Protein AF-A3IMY7-F1 (afdb_monomer_lite)

Structure (mmCIF, N/CA/C/O backbone):
data_AF-A3IMY7-F1
#
_entry.id   AF-A3IMY7-F1
#
loop_
_atom_site.group_PDB
_atom_site.id
_atom_site.type_symbol
_atom_site.label_atom_id
_atom_site.label_alt_id
_atom_site.label_comp_id
_atom_site.label_asym_id
_atom_site.label_entity_id
_atom_site.label_seq_id
_atom_site.pdbx_PDB_ins_code
_atom_site.Cartn_x
_atom_site.Cartn_y
_atom_site.Cartn_z
_atom_site.occupancy
_atom_site.B_iso_or_equiv
_atom_site.auth_seq_id
_atom_site.auth_comp_id
_atom_site.auth_asym_id
_atom_site.auth_atom_id
_atom_site.pdbx_PDB_model_num
ATOM 1 N N . MET A 1 1 ? 5.466 17.682 -6.850 1.00 32.69 1 MET A N 1
ATOM 2 C CA . MET A 1 1 ? 6.656 17.154 -6.146 1.00 32.69 1 MET A CA 1
ATOM 3 C C . MET A 1 1 ? 6.516 15.642 -6.040 1.00 32.69 1 MET A C 1
ATOM 5 O O . MET A 1 1 ? 5.618 15.168 -5.355 1.00 32.69 1 MET A O 1
ATOM 9 N N . ASN A 1 2 ? 7.344 14.900 -6.781 1.00 30.91 2 ASN A N 1
ATOM 10 C CA . ASN A 1 2 ? 7.359 13.434 -6.814 1.00 30.91 2 ASN A CA 1
ATOM 11 C C . ASN A 1 2 ? 8.132 12.913 -5.600 1.00 30.91 2 ASN A C 1
ATOM 13 O O . ASN A 1 2 ? 9.327 12.658 -5.687 1.00 30.91 2 ASN A O 1
ATOM 17 N N . ALA A 1 3 ? 7.478 12.816 -4.445 1.00 38.56 3 ALA A N 1
ATOM 18 C CA . ALA A 1 3 ? 8.106 12.202 -3.281 1.00 38.56 3 ALA A CA 1
ATOM 19 C C . ALA A 1 3 ? 8.061 10.678 -3.446 1.00 38.56 3 ALA A C 1
ATOM 21 O O . ALA A 1 3 ? 7.087 10.050 -3.032 1.00 38.56 3 ALA A O 1
ATOM 22 N N . VAL A 1 4 ? 9.088 10.119 -4.088 1.00 49.44 4 VAL A N 1
ATOM 23 C CA . VAL A 1 4 ? 9.443 8.689 -4.044 1.00 49.44 4 VAL A CA 1
ATOM 24 C C . VAL A 1 4 ? 9.401 8.229 -2.574 1.00 49.44 4 VAL A C 1
ATOM 26 O O . VAL A 1 4 ? 9.760 9.025 -1.700 1.00 49.44 4 VAL A O 1
ATOM 29 N N . PRO A 1 5 ? 8.894 7.028 -2.238 1.00 56.38 5 PRO A N 1
ATOM 30 C CA . PRO A 1 5 ? 8.956 6.545 -0.866 1.00 56.38 5 PRO A CA 1
ATOM 31 C C . PRO A 1 5 ? 10.432 6.426 -0.479 1.00 56.38 5 PRO A C 1
ATOM 33 O O . PRO A 1 5 ? 11.245 5.926 -1.250 1.00 56.38 5 PRO A O 1
ATOM 36 N N . GLU A 1 6 ? 10.798 6.904 0.705 1.00 63.56 6 GLU A N 1
ATOM 37 C CA . GLU A 1 6 ? 12.175 6.775 1.175 1.00 63.56 6 GLU A CA 1
ATOM 38 C C . GLU A 1 6 ? 12.531 5.282 1.291 1.00 63.56 6 GLU A C 1
ATOM 40 O O . GLU A 1 6 ? 11.862 4.527 2.012 1.00 63.56 6 GLU A O 1
ATOM 45 N N . ARG A 1 7 ? 13.549 4.842 0.535 1.00 69.06 7 ARG A N 1
ATOM 46 C CA . ARG A 1 7 ? 14.117 3.498 0.678 1.00 69.06 7 ARG A CA 1
ATOM 47 C C . ARG A 1 7 ? 14.844 3.420 2.013 1.00 69.06 7 ARG A C 1
ATOM 49 O O . ARG A 1 7 ? 15.649 4.289 2.334 1.00 69.06 7 ARG A O 1
ATOM 56 N N . PHE A 1 8 ? 14.627 2.332 2.740 1.00 67.81 8 PHE A N 1
ATOM 57 C CA . PHE A 1 8 ? 15.394 2.009 3.935 1.00 67.81 8 PHE A CA 1
ATOM 58 C C . PHE A 1 8 ? 16.538 1.078 3.538 1.00 67.81 8 PHE A C 1
ATOM 60 O O . PHE A 1 8 ? 16.298 -0.103 3.256 1.00 67.81 8 PHE A O 1
ATOM 67 N N . PRO A 1 9 ? 17.797 1.553 3.498 1.00 65.25 9 PRO A N 1
ATOM 68 C CA . PRO A 1 9 ? 18.909 0.630 3.391 1.00 65.25 9 PRO A CA 1
ATOM 69 C C . PRO A 1 9 ? 18.884 -0.296 4.619 1.00 65.25 9 PRO A C 1
ATOM 71 O O . PRO A 1 9 ? 18.578 0.170 5.720 1.00 65.25 9 PRO A O 1
ATOM 74 N N . PRO A 1 10 ? 19.225 -1.588 4.477 1.00 64.94 10 PRO A N 1
ATOM 75 C CA . PRO A 1 10 ? 19.232 -2.548 5.585 1.00 64.94 10 PRO A CA 1
ATOM 76 C C . PRO A 1 10 ? 19.900 -2.048 6.876 1.00 64.94 10 PRO A C 1
ATOM 78 O O . PRO A 1 10 ? 19.463 -2.381 7.973 1.00 64.94 10 PRO A O 1
ATOM 81 N N . SER A 1 11 ? 20.926 -1.200 6.750 1.00 63.28 11 SER A N 1
ATOM 82 C CA . SER A 1 11 ? 21.652 -0.564 7.857 1.00 63.28 11 SER A CA 1
ATOM 83 C C . SER A 1 11 ? 20.806 0.364 8.737 1.00 63.28 11 SER A C 1
ATOM 85 O O . SER A 1 11 ? 21.178 0.614 9.880 1.00 63.28 11 SER A O 1
ATOM 87 N N . THR A 1 12 ? 19.680 0.871 8.234 1.00 72.31 12 THR A N 1
ATOM 88 C CA . THR A 1 12 ? 18.776 1.784 8.960 1.00 72.31 12 THR A CA 1
ATOM 89 C C . THR A 1 12 ? 17.685 1.053 9.740 1.00 72.31 12 THR A C 1
ATOM 91 O O . THR A 1 12 ? 17.016 1.650 10.581 1.00 72.31 12 THR A O 1
ATOM 94 N N . ILE A 1 13 ? 17.522 -0.254 9.517 1.00 72.94 13 ILE A N 1
ATOM 95 C CA . ILE A 1 13 ? 16.514 -1.075 10.185 1.00 72.94 13 ILE A CA 1
ATOM 96 C C . ILE A 1 13 ? 17.146 -1.736 11.412 1.00 72.94 13 ILE A C 1
ATOM 98 O O . ILE A 1 13 ? 18.039 -2.583 11.312 1.00 72.94 13 ILE A O 1
ATOM 102 N N . LYS A 1 14 ? 16.664 -1.370 12.604 1.00 73.44 14 LYS A N 1
ATOM 103 C CA . LYS A 1 14 ? 17.141 -1.947 13.867 1.00 73.44 14 LYS A CA 1
ATOM 104 C C . LYS A 1 14 ? 16.943 -3.467 13.865 1.00 73.44 14 LYS A C 1
ATOM 106 O O . LYS A 1 14 ? 15.846 -3.951 13.605 1.00 73.44 14 LYS A O 1
ATOM 111 N N . ASN A 1 15 ? 17.998 -4.212 14.201 1.00 75.81 15 ASN A N 1
ATOM 112 C CA . ASN A 1 15 ? 18.012 -5.680 14.193 1.00 75.81 15 ASN A CA 1
ATOM 113 C C . ASN A 1 15 ? 17.621 -6.299 12.839 1.00 75.81 15 ASN A C 1
ATOM 115 O O . ASN A 1 15 ? 16.961 -7.335 12.823 1.00 75.81 15 ASN A O 1
ATOM 119 N N . PHE A 1 16 ? 18.048 -5.708 11.714 1.00 74.62 16 PHE A N 1
ATOM 120 C CA . PHE A 1 16 ? 17.714 -6.167 10.358 1.00 74.62 16 PHE A CA 1
ATOM 121 C C . PHE A 1 16 ? 17.782 -7.691 10.159 1.00 74.62 16 PHE A C 1
ATOM 123 O O . PHE A 1 16 ? 16.856 -8.275 9.617 1.00 74.62 16 PHE A O 1
ATOM 130 N N . GLN A 1 17 ? 18.814 -8.373 10.672 1.00 72.25 17 GLN A N 1
ATOM 131 C CA . GLN A 1 17 ? 18.956 -9.839 10.557 1.00 72.25 17 GLN A CA 1
ATOM 132 C C . GLN A 1 17 ? 17.778 -10.643 11.141 1.00 72.25 17 GLN A C 1
ATOM 134 O O . GLN A 1 17 ? 17.551 -11.785 10.746 1.00 72.25 17 GLN A O 1
ATOM 139 N N . ASN A 1 18 ? 17.030 -10.051 12.070 1.00 75.50 18 ASN A N 1
ATOM 140 C CA . ASN A 1 18 ? 15.843 -10.622 12.697 1.00 75.50 18 ASN A CA 1
ATOM 141 C C . ASN A 1 18 ? 14.570 -9.832 12.361 1.00 75.50 18 ASN A C 1
ATOM 143 O O . ASN A 1 18 ? 13.517 -10.122 12.927 1.00 75.50 18 ASN A O 1
ATOM 147 N N . TYR A 1 19 ? 14.654 -8.835 11.476 1.00 78.75 19 TYR A N 1
ATOM 148 C CA . TYR A 1 19 ? 13.507 -8.025 11.100 1.00 78.75 19 TYR A CA 1
ATOM 149 C C . TYR A 1 19 ? 12.514 -8.863 10.298 1.00 78.75 19 TYR A C 1
ATOM 151 O O . TYR A 1 19 ? 12.893 -9.623 9.403 1.00 78.75 19 TYR A O 1
ATOM 159 N N . ILE A 1 20 ? 11.240 -8.723 10.645 1.00 77.25 2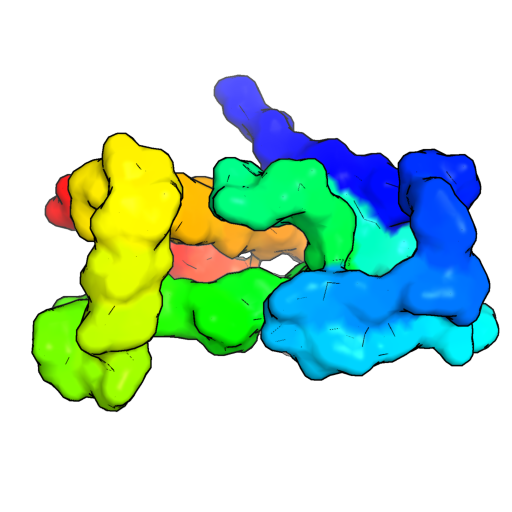0 ILE A N 1
ATOM 160 C CA . ILE A 1 20 ? 10.123 -9.399 9.999 1.00 77.25 20 ILE A CA 1
ATOM 161 C C . ILE A 1 20 ? 9.261 -8.311 9.384 1.00 77.25 20 ILE A C 1
ATOM 163 O O . ILE A 1 20 ? 8.839 -7.395 10.088 1.00 77.25 20 ILE A O 1
ATOM 167 N N . CYS A 1 21 ? 8.999 -8.417 8.082 1.00 76.12 21 CYS A N 1
ATOM 168 C CA . CYS A 1 21 ? 8.065 -7.521 7.420 1.00 76.12 21 CYS A CA 1
ATOM 169 C C . CYS A 1 21 ? 6.701 -7.603 8.119 1.00 76.12 21 CYS A C 1
ATOM 171 O O . CYS A 1 21 ? 6.126 -8.695 8.176 1.00 76.12 21 CYS A O 1
ATOM 173 N N . PRO A 1 22 ? 6.149 -6.484 8.613 1.00 72.06 22 PRO A N 1
ATOM 174 C CA . PRO A 1 22 ? 4.908 -6.507 9.381 1.00 72.06 22 PRO A CA 1
ATOM 175 C C . PRO A 1 22 ? 3.683 -6.872 8.532 1.00 72.06 22 PRO A C 1
ATOM 177 O O . PRO A 1 22 ? 2.638 -7.176 9.095 1.00 72.06 22 PRO A O 1
ATOM 180 N N . ILE A 1 23 ? 3.802 -6.845 7.197 1.00 70.12 23 ILE A N 1
ATOM 181 C CA . ILE A 1 23 ? 2.696 -7.160 6.285 1.00 70.12 23 ILE A CA 1
ATOM 182 C C . ILE A 1 23 ? 2.777 -8.604 5.759 1.00 70.12 23 ILE A C 1
ATOM 184 O O . ILE A 1 23 ? 1.762 -9.287 5.736 1.00 70.12 23 ILE A O 1
ATOM 188 N N . SER A 1 24 ? 3.957 -9.109 5.376 1.00 69.81 24 SER A N 1
ATOM 189 C CA . SER A 1 24 ? 4.086 -10.476 4.829 1.00 69.81 24 SER A CA 1
ATOM 190 C C . SER A 1 24 ? 4.596 -11.528 5.806 1.00 69.81 24 SER A C 1
ATOM 192 O O . SER A 1 24 ? 4.571 -12.713 5.485 1.00 69.81 24 SER A O 1
ATOM 194 N N . GLY A 1 25 ? 5.137 -11.134 6.961 1.00 71.25 25 GLY A N 1
ATOM 195 C CA . GLY A 1 25 ? 5.795 -12.069 7.878 1.00 71.25 25 GLY A CA 1
ATOM 196 C C . GLY A 1 25 ? 7.139 -12.614 7.369 1.00 71.25 25 GLY A C 1
ATOM 197 O O . GLY A 1 25 ? 7.751 -13.457 8.028 1.00 71.25 25 GLY A O 1
ATOM 198 N N . ILE A 1 26 ? 7.634 -12.135 6.222 1.00 71.31 26 ILE A N 1
ATOM 199 C CA . ILE A 1 26 ? 8.912 -12.567 5.645 1.00 71.31 26 ILE A CA 1
ATOM 200 C C . ILE A 1 26 ? 10.074 -11.964 6.447 1.00 71.31 26 ILE A C 1
ATOM 202 O O . ILE A 1 26 ? 10.108 -10.759 6.714 1.00 71.31 26 ILE A O 1
ATOM 206 N N . LYS A 1 27 ? 11.046 -12.807 6.820 1.00 70.19 27 LYS A N 1
ATOM 207 C CA . LYS A 1 27 ? 12.296 -12.377 7.463 1.00 70.19 27 LYS A CA 1
ATOM 208 C C . LYS A 1 27 ? 13.214 -11.697 6.455 1.00 70.19 27 LYS A C 1
ATOM 210 O O . LYS A 1 27 ? 13.420 -12.201 5.357 1.00 70.19 27 LYS A O 1
ATOM 215 N N . ALA A 1 28 ? 13.860 -10.620 6.882 1.00 65.25 28 ALA A N 1
ATOM 216 C CA . ALA A 1 28 ? 14.792 -9.861 6.056 1.00 65.25 28 ALA A CA 1
ATOM 217 C C . ALA A 1 28 ? 16.110 -10.593 5.735 1.00 65.25 28 ALA A C 1
ATOM 219 O O . ALA A 1 28 ? 16.888 -10.145 4.894 1.00 65.25 28 ALA A O 1
ATOM 220 N N . ASN A 1 29 ? 16.370 -11.727 6.389 1.00 56.47 29 ASN A N 1
ATOM 221 C CA . ASN A 1 29 ? 17.625 -12.462 6.289 1.00 56.47 29 ASN A CA 1
ATOM 222 C C . ASN A 1 29 ? 17.633 -13.416 5.079 1.00 56.47 29 ASN A C 1
ATOM 224 O O . ASN A 1 29 ? 17.525 -14.633 5.211 1.00 56.47 29 ASN A O 1
ATOM 228 N N . GLY A 1 30 ? 17.759 -12.845 3.885 1.00 50.69 30 GLY A N 1
ATOM 229 C CA . GLY A 1 30 ? 18.108 -13.558 2.661 1.00 50.69 30 GLY A CA 1
ATOM 230 C C . GLY A 1 30 ? 19.246 -12.813 1.978 1.00 50.69 30 GLY A C 1
ATOM 231 O O . GLY A 1 30 ? 19.163 -11.601 1.811 1.00 50.69 30 GLY A O 1
ATOM 232 N N . LYS A 1 31 ? 20.309 -13.520 1.580 1.00 45.41 31 LYS A N 1
ATOM 233 C CA . LYS A 1 31 ? 21.538 -13.001 0.935 1.00 45.41 31 LYS A CA 1
ATOM 234 C C . LYS A 1 31 ? 21.334 -12.144 -0.334 1.00 45.41 31 LYS A C 1
ATOM 236 O O . LYS A 1 31 ? 22.319 -11.774 -0.957 1.00 45.41 31 LYS A O 1
ATOM 241 N N . ASN A 1 32 ? 20.105 -11.810 -0.714 1.00 45.50 32 ASN A N 1
ATOM 242 C CA . ASN A 1 32 ? 19.767 -11.325 -2.042 1.00 45.50 32 ASN A CA 1
ATOM 243 C C . ASN A 1 32 ? 19.049 -9.983 -2.097 1.00 45.50 32 ASN A C 1
ATOM 245 O O . ASN A 1 32 ? 18.539 -9.689 -3.169 1.00 45.50 32 ASN A O 1
ATOM 249 N N . VAL A 1 33 ? 18.990 -9.157 -1.041 1.00 50.53 33 VAL A N 1
ATOM 250 C CA . VAL A 1 33 ? 18.330 -7.855 -1.233 1.00 50.53 33 VAL A CA 1
ATOM 251 C C . VAL A 1 33 ? 18.824 -6.659 -0.425 1.00 50.53 33 VAL A C 1
ATOM 253 O O . VAL A 1 33 ? 18.178 -6.201 0.521 1.00 50.53 33 VAL A O 1
ATOM 256 N N . PRO A 1 34 ? 19.953 -6.061 -0.846 1.00 46.69 34 PRO A N 1
ATOM 257 C CA . PRO A 1 34 ? 20.140 -4.632 -0.638 1.00 46.69 34 PRO A CA 1
ATOM 258 C C . PRO A 1 34 ? 18.984 -3.869 -1.320 1.00 46.69 34 PRO A C 1
ATOM 260 O O . PRO A 1 34 ? 18.688 -4.106 -2.485 1.00 46.69 34 PRO A O 1
ATOM 263 N N . ASN A 1 35 ? 18.345 -2.940 -0.600 1.00 53.81 35 ASN A N 1
ATOM 264 C CA . ASN A 1 35 ? 17.404 -1.929 -1.127 1.00 53.81 35 ASN A CA 1
ATOM 265 C C . ASN A 1 35 ? 15.938 -2.336 -1.391 1.00 53.81 35 ASN A C 1
ATOM 267 O O . ASN A 1 35 ? 15.240 -1.625 -2.104 1.00 53.81 35 ASN A O 1
ATOM 271 N N . GLN A 1 36 ? 15.433 -3.405 -0.771 1.00 68.62 36 GLN A N 1
ATOM 272 C CA . GLN A 1 36 ? 14.029 -3.839 -0.903 1.00 68.62 36 GLN A CA 1
ATOM 273 C C . GLN A 1 36 ? 13.107 -3.413 0.247 1.00 68.62 36 GLN A C 1
ATOM 275 O O . GLN A 1 36 ? 12.119 -4.087 0.515 1.00 68.62 36 GLN A O 1
ATOM 280 N N . TRP A 1 37 ? 13.397 -2.318 0.946 1.00 76.81 37 TRP A N 1
ATOM 281 C CA . TRP A 1 37 ? 12.552 -1.863 2.052 1.00 76.81 37 TRP A CA 1
ATOM 282 C C . TRP A 1 37 ? 12.102 -0.430 1.834 1.00 76.81 37 TRP A C 1
ATOM 284 O O . TRP A 1 37 ? 12.913 0.430 1.496 1.00 76.81 37 TRP A O 1
ATOM 294 N N . VAL A 1 38 ? 10.815 -0.175 2.041 1.00 78.00 38 VAL A N 1
ATOM 295 C CA . VAL A 1 38 ? 10.204 1.152 1.891 1.00 78.00 38 VAL A CA 1
ATOM 296 C C . VAL A 1 38 ? 9.354 1.487 3.097 1.00 78.00 38 VAL A C 1
ATOM 298 O O . VAL A 1 38 ? 8.781 0.595 3.725 1.00 78.00 38 VAL A O 1
ATOM 301 N N . ASN A 1 39 ? 9.254 2.777 3.420 1.00 79.38 39 ASN A N 1
ATOM 302 C CA . ASN A 1 39 ? 8.359 3.206 4.486 1.00 79.38 39 ASN A CA 1
ATOM 303 C C . ASN A 1 39 ? 6.904 3.024 4.068 1.00 79.38 39 ASN A C 1
ATOM 305 O O . ASN A 1 39 ? 6.452 3.661 3.112 1.00 79.38 39 ASN A O 1
ATOM 309 N N . CYS A 1 40 ? 6.154 2.224 4.817 1.00 79.00 40 CYS A N 1
ATOM 310 C CA . CYS A 1 40 ? 4.712 2.210 4.669 1.00 79.00 40 CYS A CA 1
ATOM 311 C C . CYS A 1 40 ? 4.111 3.368 5.483 1.00 79.00 40 CYS A C 1
ATOM 313 O O . CYS A 1 40 ? 4.278 3.390 6.705 1.00 79.00 40 CYS A O 1
ATOM 315 N N . PRO A 1 41 ? 3.341 4.283 4.867 1.00 76.00 41 PRO A N 1
ATOM 316 C CA . PRO A 1 41 ? 2.737 5.410 5.581 1.00 76.00 41 PRO A CA 1
ATOM 317 C C . PRO A 1 41 ? 1.672 4.996 6.611 1.00 76.00 41 PRO A C 1
ATOM 319 O O . PRO A 1 41 ? 1.184 5.849 7.340 1.00 76.00 41 PRO A O 1
ATOM 322 N N . LEU A 1 42 ? 1.280 3.716 6.656 1.00 76.44 42 LEU A N 1
ATOM 323 C CA . LEU A 1 42 ? 0.239 3.213 7.559 1.00 76.44 42 LEU A CA 1
ATOM 324 C C . LEU A 1 42 ? 0.774 2.542 8.819 1.00 76.44 42 LEU A C 1
ATOM 326 O O . LEU A 1 42 ? 0.118 2.582 9.854 1.00 76.44 42 LEU A O 1
ATOM 330 N N . VAL A 1 43 ? 1.919 1.867 8.720 1.00 71.75 43 VAL A N 1
ATOM 331 C CA . VAL A 1 43 ? 2.518 1.150 9.856 1.00 71.75 43 VAL A CA 1
ATOM 332 C C . VAL A 1 43 ? 3.764 1.846 10.391 1.00 71.75 43 VAL A C 1
ATOM 334 O O . VAL A 1 43 ? 4.320 1.369 11.375 1.00 71.75 43 VAL A O 1
ATOM 337 N N . GLU A 1 44 ? 4.193 2.944 9.748 1.00 72.81 44 GLU A N 1
ATOM 338 C CA . GLU A 1 44 ? 5.389 3.735 10.090 1.00 72.81 44 GLU A CA 1
ATOM 339 C C . GLU A 1 44 ? 6.632 2.858 10.307 1.00 72.81 44 GLU A C 1
ATOM 341 O O . GLU A 1 44 ? 7.510 3.128 11.126 1.00 72.81 44 GLU A O 1
ATOM 346 N N . GLN A 1 45 ? 6.666 1.747 9.576 1.00 72.81 45 GLN A N 1
ATOM 347 C CA . GLN A 1 45 ? 7.676 0.713 9.655 1.00 72.81 45 GLN A CA 1
ATOM 348 C C . GLN A 1 45 ? 8.078 0.300 8.236 1.00 72.81 45 GLN A C 1
ATOM 350 O O . GLN A 1 45 ? 7.238 0.322 7.326 1.00 72.81 45 GLN A O 1
ATOM 355 N N . PRO A 1 46 ? 9.344 -0.102 8.037 1.00 77.38 46 PRO A N 1
ATOM 356 C CA . PRO A 1 46 ? 9.805 -0.619 6.757 1.00 77.38 46 PRO A CA 1
ATOM 357 C C . PRO A 1 46 ? 9.041 -1.884 6.338 1.00 77.38 46 PRO A C 1
ATOM 359 O O . PRO A 1 46 ? 8.951 -2.854 7.081 1.00 77.38 46 PRO A O 1
ATOM 362 N N . ILE A 1 47 ? 8.528 -1.918 5.116 1.00 78.00 47 ILE A N 1
ATOM 363 C CA . ILE A 1 47 ? 7.900 -3.111 4.525 1.00 78.00 47 ILE A CA 1
ATOM 364 C C . ILE A 1 47 ? 8.712 -3.576 3.325 1.00 78.00 47 ILE A C 1
ATOM 366 O O . ILE A 1 47 ? 9.462 -2.773 2.764 1.00 78.00 47 ILE A O 1
ATOM 370 N N . CYS A 1 48 ? 8.575 -4.841 2.907 1.00 77.50 48 CYS A N 1
ATOM 371 C CA . CYS A 1 48 ? 9.251 -5.249 1.677 1.00 77.50 48 CYS A CA 1
ATOM 372 C C . CYS A 1 48 ? 8.662 -4.488 0.483 1.00 77.50 48 CYS A C 1
ATOM 374 O O . CYS A 1 48 ? 7.449 -4.301 0.365 1.00 77.50 48 CYS A O 1
ATOM 376 N N . TYR A 1 49 ? 9.549 -4.058 -0.397 1.00 77.94 49 TYR A N 1
ATOM 377 C CA . TYR A 1 49 ? 9.246 -3.332 -1.613 1.00 77.94 49 TYR A CA 1
ATOM 378 C C . TYR A 1 49 ? 8.309 -4.138 -2.512 1.00 77.94 49 TYR A C 1
ATOM 380 O O . TYR A 1 49 ? 8.444 -5.355 -2.619 1.00 77.94 49 TYR A O 1
ATOM 388 N N . GLY A 1 50 ? 7.338 -3.465 -3.128 1.00 73.00 50 GLY A N 1
ATOM 389 C CA . GLY A 1 50 ? 6.346 -4.094 -4.004 1.00 73.00 50 GLY A CA 1
ATOM 390 C C . GLY A 1 50 ? 5.217 -4.840 -3.283 1.00 73.00 50 GLY A C 1
ATOM 391 O O . GLY A 1 50 ? 4.110 -4.857 -3.798 1.00 73.00 50 GLY A O 1
ATOM 392 N N . LEU A 1 51 ? 5.406 -5.349 -2.059 1.00 76.94 51 LEU A N 1
ATOM 393 C CA . LEU A 1 51 ? 4.367 -6.141 -1.372 1.00 76.94 51 LEU A CA 1
ATOM 394 C C . LEU A 1 51 ? 3.066 -5.386 -1.092 1.00 76.94 51 LEU A C 1
ATOM 396 O O . LEU A 1 51 ? 2.008 -5.998 -0.980 1.00 76.94 51 LEU A O 1
ATOM 400 N N . CYS A 1 52 ? 3.118 -4.062 -0.941 1.00 77.12 52 CYS A N 1
ATOM 401 C CA . CYS A 1 52 ? 1.897 -3.275 -0.795 1.00 77.12 52 CYS A CA 1
ATOM 402 C C . CYS A 1 52 ? 1.057 -3.254 -2.081 1.00 77.12 52 CYS A C 1
ATOM 404 O O . CYS A 1 52 ? -0.126 -2.944 -2.010 1.00 77.12 52 CYS A O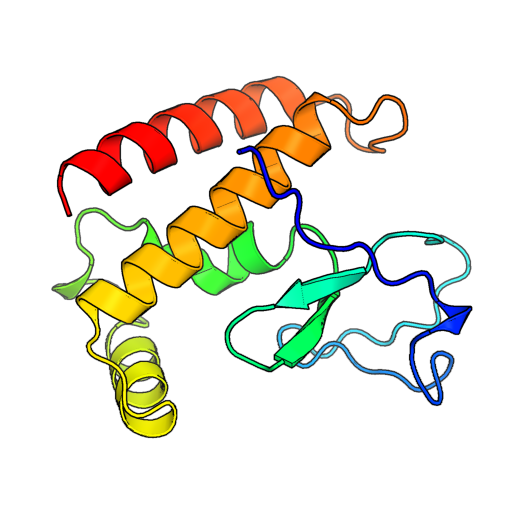 1
ATOM 406 N N . LEU A 1 53 ? 1.643 -3.554 -3.246 1.00 79.38 53 LEU A N 1
ATOM 407 C CA . LEU A 1 53 ? 0.887 -3.726 -4.480 1.00 79.38 53 LEU A CA 1
ATOM 408 C C . LEU A 1 53 ? -0.003 -4.959 -4.335 1.00 79.38 53 LEU A C 1
ATOM 410 O O . LEU A 1 53 ? -1.204 -4.845 -4.530 1.00 79.38 53 LEU A O 1
ATOM 414 N N . ASP A 1 54 ? 0.510 -6.091 -3.870 1.00 74.88 54 ASP A N 1
ATOM 415 C CA . ASP A 1 54 ? -0.310 -7.301 -3.729 1.00 74.88 54 ASP A CA 1
ATOM 416 C C . ASP A 1 54 ? -1.266 -7.218 -2.534 1.00 74.88 54 ASP A C 1
ATOM 418 O O . ASP A 1 54 ? -2.472 -7.402 -2.664 1.00 74.88 54 ASP A O 1
ATOM 422 N N . LEU A 1 55 ? -0.739 -6.875 -1.358 1.00 72.81 55 LEU A N 1
ATOM 423 C CA . LEU A 1 55 ? -1.456 -7.009 -0.086 1.00 72.81 55 LEU A CA 1
ATOM 424 C C . LEU A 1 55 ? -2.432 -5.861 0.198 1.00 72.81 55 LEU A C 1
ATOM 426 O O . LEU A 1 55 ? -3.242 -5.953 1.115 1.00 72.81 55 LEU A O 1
ATOM 430 N N . GLN A 1 56 ? -2.365 -4.773 -0.571 1.00 77.81 56 GLN A N 1
ATOM 431 C CA . GLN A 1 56 ? -3.324 -3.666 -0.498 1.00 77.81 56 GLN A CA 1
ATOM 432 C C . GLN A 1 56 ? -4.099 -3.518 -1.815 1.00 77.81 56 GLN A C 1
ATOM 434 O O . GLN A 1 56 ? -4.498 -2.405 -2.170 1.00 77.81 56 GLN A O 1
ATOM 439 N N . SER A 1 57 ? -4.318 -4.626 -2.536 1.00 83.69 57 SER A N 1
ATOM 440 C CA . SER A 1 57 ? -5.131 -4.660 -3.759 1.00 83.69 57 SER A CA 1
ATOM 441 C C . SER A 1 57 ? -6.537 -4.116 -3.555 1.00 83.69 57 SER A C 1
ATOM 443 O O . SER A 1 57 ? -7.019 -3.368 -4.394 1.00 83.69 57 SER A O 1
ATOM 445 N N . ILE A 1 58 ? -7.131 -4.364 -2.389 1.00 89.19 58 ILE A N 1
ATOM 446 C CA . ILE A 1 58 ? -8.449 -3.831 -2.044 1.00 89.19 58 ILE A CA 1
ATOM 447 C C . ILE A 1 58 ? -8.535 -2.304 -2.173 1.00 89.19 58 ILE A C 1
ATOM 449 O O . ILE A 1 58 ? -9.564 -1.769 -2.565 1.00 89.19 58 ILE A O 1
ATOM 453 N N . ALA A 1 59 ? -7.453 -1.566 -1.897 1.00 87.88 59 ALA A N 1
ATOM 454 C CA . ALA A 1 59 ? -7.489 -0.108 -1.993 1.00 87.88 59 ALA A CA 1
ATOM 455 C C . ALA A 1 59 ? -7.766 0.387 -3.424 1.00 87.88 59 ALA A C 1
ATOM 457 O O . ALA A 1 59 ? -8.279 1.500 -3.578 1.00 87.88 59 ALA A O 1
ATOM 458 N N . ARG A 1 60 ? -7.439 -0.437 -4.431 1.00 89.38 60 ARG A N 1
ATOM 459 C CA . ARG A 1 60 ? -7.653 -0.177 -5.857 1.00 89.38 60 ARG A CA 1
ATOM 460 C C . ARG A 1 60 ? -8.788 -0.994 -6.478 1.00 89.38 60 ARG A C 1
ATOM 462 O O . ARG A 1 60 ? -8.881 -1.023 -7.695 1.00 89.38 60 ARG A O 1
ATOM 469 N N . ASP A 1 61 ? -9.592 -1.675 -5.668 1.00 89.56 61 ASP A N 1
ATOM 470 C CA . ASP A 1 61 ? -10.730 -2.426 -6.185 1.00 89.56 61 ASP A CA 1
ATOM 471 C C . ASP A 1 61 ? -11.885 -1.473 -6.527 1.00 89.56 61 ASP A C 1
ATOM 473 O O . ASP A 1 61 ? -12.223 -0.585 -5.729 1.00 89.56 61 ASP A O 1
ATOM 477 N N . ASP A 1 62 ? -12.445 -1.640 -7.724 1.00 86.06 62 ASP A N 1
ATOM 478 C CA . ASP A 1 62 ? -13.584 -0.860 -8.208 1.00 86.06 62 ASP A CA 1
ATOM 479 C C . ASP A 1 62 ? -14.865 -1.271 -7.454 1.00 86.06 62 ASP A C 1
ATOM 481 O O . ASP A 1 62 ? -15.695 -0.420 -7.132 1.00 86.06 62 ASP A O 1
ATOM 485 N N . GLU A 1 63 ? -14.970 -2.544 -7.056 1.00 90.44 63 GLU A N 1
ATOM 486 C CA . GLU A 1 63 ? -16.043 -3.116 -6.233 1.00 90.44 63 GLU A CA 1
ATOM 487 C C . GLU A 1 63 ? -15.614 -3.180 -4.755 1.00 90.44 63 GLU A C 1
ATOM 489 O O . GLU A 1 63 ? -15.740 -4.196 -4.072 1.00 90.44 63 GLU A O 1
ATOM 494 N N . PHE A 1 64 ? -15.069 -2.070 -4.240 1.00 89.81 64 PHE A N 1
ATOM 495 C CA . PHE A 1 64 ? -14.485 -2.001 -2.892 1.00 89.81 64 PHE A CA 1
ATOM 496 C C . PHE A 1 64 ? -15.398 -2.559 -1.791 1.00 89.81 64 PHE A C 1
ATOM 498 O O . PHE A 1 64 ? -14.915 -3.290 -0.925 1.00 89.81 64 PHE A O 1
ATOM 505 N N . ASP A 1 65 ? -16.688 -2.217 -1.824 1.00 90.88 65 ASP A N 1
ATOM 506 C CA . ASP A 1 65 ? -17.657 -2.614 -0.796 1.00 90.88 65 ASP A CA 1
ATOM 507 C C . ASP A 1 65 ? -17.996 -4.117 -0.840 1.00 90.88 65 ASP A C 1
ATOM 509 O O . ASP A 1 65 ? -18.383 -4.681 0.183 1.00 90.88 65 ASP A O 1
ATOM 513 N N . ASP A 1 66 ? -17.780 -4.781 -1.981 1.00 92.12 66 ASP A N 1
ATOM 514 C CA . ASP A 1 66 ? -18.029 -6.216 -2.177 1.00 92.12 66 ASP A CA 1
ATOM 515 C C . ASP A 1 66 ? -16.756 -7.069 -2.007 1.00 92.12 66 ASP A C 1
ATOM 517 O O . ASP A 1 66 ? -16.797 -8.305 -2.033 1.00 92.12 66 ASP A O 1
ATOM 521 N N . HIS A 1 67 ? -15.600 -6.433 -1.795 1.00 91.81 67 HIS A N 1
ATOM 522 C CA . HIS A 1 67 ? -14.326 -7.132 -1.713 1.00 91.81 67 HIS A CA 1
ATOM 523 C C . HIS A 1 67 ? -14.225 -8.013 -0.443 1.00 91.81 67 HIS A C 1
ATOM 525 O O . HIS A 1 67 ? -14.498 -7.541 0.665 1.00 91.81 67 HIS A O 1
ATOM 531 N N . PRO A 1 68 ? -13.706 -9.260 -0.520 1.00 90.31 68 PRO A N 1
ATOM 532 C CA . PRO A 1 68 ? -13.664 -10.197 0.617 1.00 90.31 68 PRO A CA 1
ATOM 533 C C . PRO A 1 68 ? -12.930 -9.704 1.872 1.00 90.31 68 PRO A C 1
ATOM 535 O O . PRO A 1 68 ? -13.139 -10.225 2.966 1.00 90.31 68 PRO A O 1
ATOM 538 N N . TYR A 1 69 ? -12.041 -8.722 1.716 1.00 87.50 69 TYR A N 1
ATOM 539 C CA . TYR A 1 69 ? -11.247 -8.140 2.805 1.00 87.50 69 TYR A CA 1
ATOM 540 C C . TYR A 1 69 ? -11.716 -6.735 3.228 1.00 87.50 69 TYR A C 1
ATOM 542 O O . TYR A 1 69 ? -10.982 -6.036 3.932 1.00 87.50 69 TYR A O 1
ATOM 550 N N . VAL A 1 70 ? -12.910 -6.295 2.808 1.00 92.06 70 VAL A N 1
ATOM 551 C CA . VAL A 1 70 ? -13.432 -4.948 3.107 1.00 92.06 70 VAL A CA 1
ATOM 552 C C . VAL A 1 70 ? -13.543 -4.688 4.609 1.00 92.06 70 VAL A C 1
ATOM 554 O O . VAL A 1 70 ? -13.082 -3.654 5.099 1.00 92.06 70 VAL A O 1
ATOM 557 N N . ASP A 1 71 ? -14.012 -5.674 5.374 1.00 92.19 71 ASP A N 1
ATOM 558 C CA . ASP A 1 71 ? -14.119 -5.588 6.832 1.00 92.19 71 ASP A CA 1
ATOM 559 C C . ASP A 1 71 ? -12.768 -5.345 7.508 1.00 92.19 71 ASP A C 1
ATOM 561 O O . ASP A 1 71 ? -12.665 -4.573 8.466 1.00 92.19 71 ASP A O 1
ATOM 565 N N . ASP A 1 72 ? -11.710 -5.991 7.023 1.00 88.38 72 ASP A N 1
ATOM 566 C CA . ASP A 1 72 ? -10.370 -5.821 7.580 1.00 88.38 72 ASP A CA 1
ATOM 567 C C . ASP A 1 72 ? -9.798 -4.442 7.244 1.00 88.38 72 ASP A C 1
ATOM 569 O O . ASP A 1 72 ? -9.123 -3.826 8.077 1.00 88.38 72 ASP A O 1
ATOM 573 N N . PHE A 1 73 ? -10.151 -3.897 6.080 1.00 88.88 73 PHE A N 1
ATOM 574 C CA . PHE A 1 73 ? -9.799 -2.534 5.704 1.00 88.88 73 PHE A CA 1
ATOM 575 C C . PHE A 1 73 ? -10.546 -1.489 6.548 1.00 88.88 73 PHE A C 1
ATOM 577 O O . PHE A 1 73 ? -9.926 -0.538 7.034 1.00 88.88 73 PHE A O 1
ATOM 584 N N . TYR A 1 74 ? -11.839 -1.693 6.828 1.00 91.88 74 TYR A N 1
ATOM 585 C CA . TYR A 1 74 ? -12.604 -0.862 7.769 1.00 91.88 74 TYR A CA 1
ATOM 586 C C . TYR A 1 74 ? -12.024 -0.913 9.189 1.00 91.88 74 TYR A C 1
ATOM 588 O O . TYR A 1 74 ? -11.859 0.126 9.839 1.00 91.88 74 TYR A O 1
ATOM 596 N N . LYS A 1 75 ? -11.663 -2.107 9.681 1.00 90.56 75 LYS A N 1
ATOM 597 C CA . LYS A 1 75 ? -10.995 -2.267 10.985 1.00 90.56 75 LYS A CA 1
ATOM 598 C C . LYS A 1 75 ? -9.666 -1.515 11.025 1.00 90.56 75 LYS A C 1
ATOM 600 O O . LYS A 1 75 ? -9.366 -0.876 12.036 1.00 90.56 75 LYS A O 1
ATOM 605 N N . LEU A 1 76 ? -8.886 -1.563 9.943 1.00 86.06 76 LEU A N 1
ATOM 606 C CA . LEU A 1 76 ? -7.626 -0.833 9.832 1.00 86.06 76 LEU A CA 1
ATOM 607 C C . LEU A 1 76 ? -7.847 0.685 9.872 1.00 86.06 76 LEU A C 1
ATOM 609 O O . LEU A 1 76 ? -7.195 1.361 10.666 1.00 86.06 76 LEU A O 1
ATOM 613 N N . ALA A 1 77 ? -8.796 1.210 9.093 1.00 87.81 77 ALA A N 1
ATOM 614 C CA . ALA A 1 77 ? -9.165 2.628 9.104 1.00 87.81 77 ALA A CA 1
ATOM 615 C C . ALA A 1 77 ? -9.550 3.103 10.513 1.00 87.81 77 ALA A C 1
ATOM 617 O O . ALA A 1 77 ? -9.006 4.087 11.019 1.00 87.81 77 ALA A O 1
ATOM 618 N N . LYS A 1 78 ? -10.397 2.328 11.204 1.00 90.81 78 LYS A N 1
ATOM 619 C CA . LYS A 1 78 ? -10.793 2.599 12.590 1.00 90.81 78 LYS A CA 1
ATOM 620 C C . LYS A 1 78 ? -9.604 2.587 13.551 1.00 90.81 78 LYS A C 1
ATOM 622 O O . LYS A 1 78 ? -9.484 3.486 14.378 1.00 90.81 78 LYS A O 1
ATOM 627 N N . LYS A 1 79 ? -8.716 1.591 13.450 1.00 87.25 79 LYS A N 1
ATOM 628 C CA . LYS A 1 79 ? -7.516 1.480 14.299 1.00 87.25 79 LYS A CA 1
ATOM 629 C C . LYS A 1 79 ? -6.577 2.674 14.120 1.00 87.25 79 LYS A C 1
ATOM 631 O O . LYS A 1 79 ? -6.006 3.146 15.097 1.00 87.25 79 LYS A O 1
ATOM 636 N N . LEU A 1 80 ? -6.423 3.144 12.886 1.00 82.75 80 LEU A N 1
ATOM 637 C CA . LEU A 1 80 ? -5.594 4.298 12.539 1.00 82.75 80 LEU A CA 1
ATOM 638 C C . LEU A 1 80 ? -6.300 5.640 12.784 1.00 82.75 80 LEU A C 1
ATOM 640 O O . LEU A 1 80 ? -5.687 6.687 12.595 1.00 82.75 80 LEU A O 1
ATOM 644 N N . ASN A 1 81 ? -7.566 5.619 13.212 1.00 90.62 81 ASN A N 1
ATOM 645 C CA . ASN A 1 81 ? -8.406 6.800 13.390 1.00 90.62 81 ASN A CA 1
ATOM 646 C C . ASN A 1 81 ? -8.438 7.696 12.136 1.00 90.62 81 ASN A C 1
ATOM 648 O O . ASN A 1 81 ? -8.281 8.918 12.201 1.00 90.62 81 ASN A O 1
ATOM 652 N N . VAL A 1 82 ? -8.611 7.068 10.974 1.00 89.25 82 VAL A N 1
ATOM 653 C CA . VAL A 1 82 ? -8.753 7.745 9.684 1.00 89.25 82 VAL A CA 1
ATOM 654 C C . VAL A 1 82 ? -10.025 7.289 8.991 1.00 89.25 82 VAL A C 1
ATOM 656 O O . VAL A 1 82 ? -10.500 6.174 9.186 1.00 89.25 82 VAL A O 1
ATOM 659 N N . ASP A 1 83 ? -10.557 8.165 8.151 1.00 93.19 83 ASP A N 1
ATOM 660 C CA . ASP A 1 83 ? -11.634 7.814 7.240 1.00 93.19 83 ASP A CA 1
ATOM 661 C C . ASP A 1 83 ? -11.163 6.788 6.185 1.00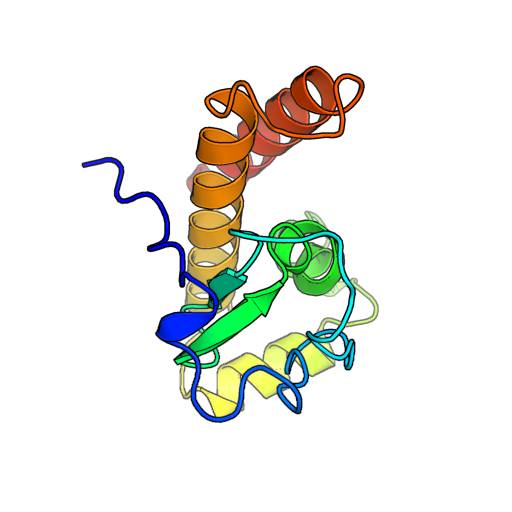 93.19 83 ASP A C 1
ATOM 663 O O . ASP A 1 83 ? -9.993 6.767 5.788 1.00 93.19 83 ASP A O 1
ATOM 667 N N . VAL A 1 84 ? -12.077 5.930 5.730 1.00 91.69 84 VAL A N 1
ATOM 668 C CA . VAL A 1 84 ? -11.781 4.815 4.816 1.00 91.69 84 VAL A CA 1
ATOM 669 C C . VAL A 1 84 ? -11.382 5.321 3.435 1.00 91.69 84 VAL A C 1
ATOM 671 O O . VAL A 1 84 ? -10.421 4.808 2.860 1.00 91.69 84 VAL A O 1
ATOM 674 N N . LEU A 1 85 ? -12.032 6.373 2.930 1.00 92.19 85 LEU A N 1
ATOM 675 C CA . LEU A 1 85 ? -11.647 7.012 1.672 1.00 92.19 85 LEU A CA 1
ATOM 676 C C . LEU A 1 85 ? -10.247 7.623 1.796 1.00 92.19 85 LEU A C 1
ATOM 678 O O . LEU A 1 85 ? -9.403 7.450 0.914 1.00 92.19 85 LEU A O 1
ATOM 682 N N . LYS A 1 86 ? -9.952 8.275 2.928 1.00 91.25 86 LYS A N 1
ATOM 683 C CA . LYS A 1 86 ? -8.602 8.785 3.218 1.00 91.25 86 LYS A CA 1
ATOM 684 C C . LYS A 1 86 ? -7.561 7.659 3.274 1.00 91.25 86 LYS A C 1
ATOM 686 O O . LYS A 1 86 ? -6.451 7.832 2.760 1.00 91.25 86 LYS A O 1
ATOM 691 N N . LEU A 1 87 ? -7.902 6.511 3.859 1.00 89.81 87 LEU A N 1
ATOM 692 C CA . LEU A 1 87 ? -7.031 5.337 3.895 1.00 89.81 87 LEU A CA 1
ATOM 693 C C . LEU A 1 87 ? -6.772 4.792 2.482 1.00 89.81 87 LEU A C 1
ATOM 695 O O . LEU A 1 87 ? -5.609 4.625 2.113 1.00 89.81 87 LEU A O 1
ATOM 699 N N . ARG A 1 88 ? -7.821 4.611 1.663 1.00 92.19 88 ARG A N 1
ATOM 700 C CA . ARG A 1 88 ? -7.700 4.193 0.252 1.00 92.19 88 ARG A CA 1
ATOM 701 C C . ARG A 1 88 ? -6.776 5.125 -0.524 1.00 92.19 88 ARG A C 1
ATOM 703 O O . ARG A 1 88 ? -5.794 4.665 -1.100 1.00 92.19 88 ARG A O 1
ATOM 710 N N . LYS A 1 89 ? -6.997 6.442 -0.449 1.00 91.25 89 LYS A N 1
ATOM 711 C CA . LYS A 1 89 ? -6.136 7.449 -1.100 1.00 91.25 89 LYS A CA 1
ATOM 712 C C . LYS A 1 89 ? -4.686 7.379 -0.628 1.00 91.25 89 LYS A C 1
ATOM 714 O O . LYS A 1 89 ? -3.766 7.580 -1.419 1.00 91.25 89 LYS A O 1
ATOM 719 N N . THR A 1 90 ? -4.458 7.096 0.652 1.00 89.62 90 THR A N 1
ATOM 720 C CA . THR A 1 90 ? -3.103 6.943 1.201 1.00 89.62 90 THR A CA 1
ATOM 721 C C . THR A 1 90 ? -2.407 5.712 0.616 1.00 89.62 90 THR A C 1
ATOM 723 O O . THR A 1 90 ? -1.269 5.824 0.155 1.00 89.62 90 THR A O 1
ATOM 726 N N . CYS A 1 91 ? -3.098 4.569 0.560 1.00 89.44 91 CYS A N 1
ATOM 727 C CA . CYS A 1 91 ? -2.598 3.350 -0.079 1.00 89.44 91 CYS A CA 1
ATOM 728 C C . CYS A 1 91 ? -2.294 3.575 -1.564 1.00 89.44 91 CYS A C 1
ATOM 730 O O . CYS A 1 91 ? -1.179 3.308 -2.003 1.00 89.44 91 CYS A O 1
ATOM 732 N N . LEU A 1 92 ? -3.244 4.130 -2.325 1.00 90.94 92 LEU A N 1
ATOM 733 C CA . LEU A 1 92 ? -3.093 4.380 -3.763 1.00 90.94 92 LEU A CA 1
ATOM 734 C C . LEU A 1 92 ? -1.908 5.301 -4.062 1.00 90.94 92 LEU A C 1
ATOM 736 O O . LEU A 1 92 ? -1.094 5.014 -4.937 1.00 90.94 92 LEU A O 1
ATOM 740 N N . ASN A 1 93 ? -1.740 6.368 -3.278 1.00 89.44 93 ASN A N 1
ATOM 741 C CA . ASN A 1 93 ? -0.585 7.252 -3.410 1.00 89.44 93 ASN A CA 1
ATOM 742 C C . ASN A 1 93 ? 0.738 6.536 -3.119 1.00 89.44 93 ASN A C 1
ATOM 744 O O . ASN A 1 93 ? 1.736 6.799 -3.790 1.00 89.44 93 ASN A O 1
ATOM 748 N N . HIS A 1 94 ? 0.774 5.643 -2.130 1.00 86.88 94 HIS A N 1
ATOM 749 C CA . HIS A 1 94 ? 1.967 4.856 -1.832 1.00 86.88 94 HIS A CA 1
ATOM 750 C C . HIS A 1 94 ? 2.297 3.868 -2.962 1.00 86.88 94 HIS A C 1
ATOM 752 O O . HIS A 1 94 ? 3.435 3.841 -3.430 1.00 86.88 94 HIS A O 1
ATOM 758 N N . GLN A 1 95 ? 1.293 3.145 -3.466 1.00 87.06 95 GLN A N 1
ATOM 759 C CA . GLN A 1 95 ? 1.424 2.218 -4.596 1.00 87.06 95 GLN A CA 1
ATOM 760 C C . GLN A 1 95 ? 1.904 2.940 -5.865 1.00 87.06 95 GLN A C 1
ATOM 762 O O . GLN A 1 95 ? 2.861 2.504 -6.501 1.00 87.06 95 GLN A O 1
ATOM 767 N N . LYS A 1 96 ? 1.326 4.108 -6.180 1.00 89.38 96 LYS A N 1
ATOM 768 C CA . LYS A 1 96 ? 1.754 4.975 -7.290 1.00 89.38 96 LYS A CA 1
ATOM 769 C C . LYS A 1 96 ? 3.241 5.320 -7.213 1.00 89.38 96 LYS A C 1
ATOM 771 O O . LYS A 1 96 ? 3.950 5.245 -8.213 1.00 89.38 96 LYS A O 1
ATOM 776 N N . LYS A 1 97 ? 3.715 5.722 -6.033 1.00 85.56 97 LYS A N 1
ATOM 777 C CA . LYS A 1 97 ? 5.118 6.101 -5.820 1.00 85.56 97 LYS A CA 1
ATOM 778 C C . LYS A 1 97 ? 6.065 4.919 -6.040 1.00 85.56 97 LYS A C 1
ATOM 780 O O . LYS A 1 97 ? 7.091 5.100 -6.686 1.00 85.56 97 LYS A O 1
ATOM 785 N N . ILE A 1 98 ? 5.690 3.734 -5.558 1.00 82.88 98 ILE A N 1
ATOM 786 C CA . ILE A 1 98 ? 6.451 2.495 -5.756 1.00 82.88 98 ILE A CA 1
ATOM 787 C C . ILE A 1 98 ? 6.517 2.129 -7.239 1.00 82.88 98 ILE A C 1
ATOM 789 O O . ILE A 1 98 ? 7.604 1.897 -7.748 1.00 82.88 98 ILE A O 1
ATOM 793 N N . LEU A 1 99 ? 5.397 2.176 -7.963 1.00 85.19 99 LEU A N 1
ATOM 794 C CA . LEU A 1 99 ? 5.372 1.854 -9.394 1.00 85.19 99 LEU A CA 1
ATOM 795 C C . LEU A 1 99 ? 6.205 2.825 -10.235 1.00 85.19 99 LEU A C 1
ATOM 797 O O . LEU A 1 99 ? 6.948 2.395 -11.111 1.00 85.19 99 LEU A O 1
ATOM 801 N N . ILE A 1 100 ? 6.133 4.132 -9.957 1.00 85.00 100 ILE A N 1
ATOM 802 C CA . ILE A 1 100 ? 6.992 5.130 -10.620 1.00 85.00 100 ILE A CA 1
ATOM 803 C C . ILE A 1 100 ? 8.469 4.787 -10.417 1.00 85.00 100 ILE A C 1
ATOM 805 O O . ILE A 1 100 ? 9.275 4.910 -11.335 1.00 85.00 100 ILE A O 1
ATOM 809 N N . GLU A 1 101 ? 8.830 4.366 -9.213 1.00 79.75 101 GLU A N 1
ATOM 810 C CA . GLU A 1 101 ? 10.193 3.985 -8.885 1.00 79.75 101 GLU A CA 1
ATOM 811 C C . GLU A 1 101 ? 10.615 2.691 -9.595 1.00 79.75 101 GLU A C 1
ATOM 813 O O . GLU A 1 101 ? 11.668 2.688 -10.219 1.00 79.75 101 GLU A O 1
ATOM 818 N N . MET A 1 102 ? 9.778 1.647 -9.610 1.00 79.75 102 MET A N 1
ATOM 819 C CA . MET A 1 102 ? 10.041 0.387 -10.332 1.00 79.75 102 MET A CA 1
ATOM 820 C C . MET A 1 102 ? 10.256 0.620 -11.833 1.00 79.75 102 MET A C 1
ATOM 822 O O . MET A 1 102 ? 11.116 -0.001 -12.458 1.00 79.75 102 MET A O 1
ATOM 826 N N . LEU A 1 103 ? 9.495 1.545 -12.424 1.00 81.69 103 LEU A N 1
ATOM 827 C CA . LEU A 1 103 ? 9.639 1.917 -13.832 1.00 81.69 103 LEU A CA 1
ATOM 828 C C . LEU A 1 103 ? 10.980 2.610 -14.110 1.00 81.69 103 LEU A C 1
ATOM 830 O O . LEU A 1 103 ? 11.607 2.335 -15.139 1.00 81.69 103 LEU A O 1
ATOM 834 N N . ASN A 1 104 ? 11.426 3.462 -13.183 1.00 79.31 104 ASN A N 1
ATOM 835 C CA . ASN A 1 104 ? 12.656 4.248 -13.295 1.00 79.31 104 ASN A CA 1
ATOM 836 C C . ASN A 1 104 ? 13.916 3.514 -12.804 1.00 79.31 104 ASN A C 1
ATOM 838 O O . ASN A 1 104 ? 15.019 3.951 -13.116 1.00 79.31 104 ASN A O 1
ATOM 842 N N . ASP A 1 105 ? 13.781 2.422 -12.050 1.00 73.38 105 ASP A N 1
ATOM 843 C CA . ASP A 1 105 ? 14.912 1.634 -11.562 1.00 73.38 105 ASP A CA 1
ATOM 844 C C . ASP A 1 105 ? 15.443 0.721 -12.687 1.00 73.38 105 ASP A C 1
ATOM 846 O O . ASP A 1 105 ? 14.730 -0.121 -13.250 1.00 73.38 105 ASP A O 1
ATOM 850 N N . GLU A 1 106 ? 16.704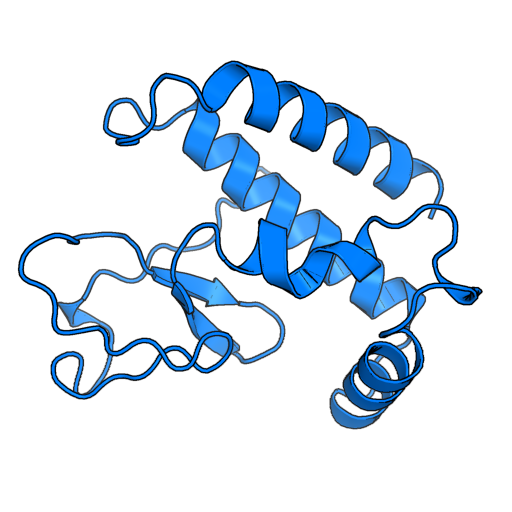 0.928 -13.072 1.00 62.12 106 GLU A N 1
ATOM 851 C CA . GLU A 1 106 ? 17.415 0.119 -14.072 1.00 62.12 106 GLU A CA 1
ATOM 852 C C . GLU A 1 106 ? 17.835 -1.251 -13.520 1.00 62.12 106 GLU A C 1
ATOM 854 O O . GLU A 1 106 ? 18.027 -2.190 -14.289 1.00 62.12 106 GLU A O 1
ATOM 859 N N . PHE A 1 107 ? 17.923 -1.386 -12.194 1.00 56.50 107 PHE A N 1
ATOM 860 C CA . PHE A 1 107 ? 18.311 -2.610 -11.493 1.00 56.50 107 PHE A CA 1
ATOM 861 C C . PHE A 1 107 ? 17.109 -3.396 -10.967 1.00 56.50 107 PHE A C 1
ATOM 863 O O . PHE A 1 107 ? 17.284 -4.362 -10.219 1.00 56.50 107 PHE A O 1
ATOM 870 N N . TYR A 1 108 ? 15.889 -3.005 -11.348 1.00 58.06 108 TYR A N 1
ATOM 871 C CA . TYR A 1 108 ? 14.693 -3.739 -10.968 1.00 58.06 108 TYR A CA 1
ATOM 872 C C . TYR A 1 108 ? 14.752 -5.167 -11.552 1.00 58.06 108 TYR A C 1
ATOM 874 O O . TYR A 1 108 ? 14.799 -5.329 -12.775 1.00 58.06 108 TYR A O 1
ATOM 882 N N . PRO A 1 109 ? 14.774 -6.217 -10.710 1.00 52.06 109 PRO A N 1
ATOM 883 C CA . PRO A 1 109 ? 15.163 -7.564 -11.131 1.00 52.06 109 PRO A CA 1
ATOM 884 C C . PRO A 1 109 ? 14.118 -8.293 -11.989 1.00 52.06 109 PRO A C 1
ATOM 886 O O . PRO A 1 109 ? 14.385 -9.405 -12.442 1.00 52.06 109 PRO A O 1
ATOM 889 N N . TYR A 1 110 ? 12.952 -7.691 -12.245 1.00 51.88 110 TYR A N 1
ATOM 890 C CA . TYR A 1 110 ? 11.877 -8.300 -13.029 1.00 51.88 110 TYR A CA 1
ATOM 891 C C . TYR A 1 110 ? 11.611 -7.512 -14.327 1.00 51.88 110 TYR A C 1
ATOM 893 O O . TYR A 1 110 ? 10.760 -6.627 -14.370 1.00 51.88 110 TYR A O 1
ATOM 901 N N . PRO A 1 111 ? 12.321 -7.817 -15.429 1.00 42.88 111 PRO A N 1
ATOM 902 C CA . PRO A 1 111 ? 12.164 -7.117 -16.710 1.00 42.88 111 PRO A CA 1
ATOM 903 C C . PRO A 1 111 ? 10.821 -7.376 -17.423 1.00 42.88 111 PRO A C 1
ATOM 905 O O . PRO A 1 111 ? 10.445 -6.590 -18.290 1.00 42.88 111 PRO A O 1
ATOM 908 N N . GLY A 1 112 ? 10.064 -8.416 -17.045 1.00 51.25 112 GLY A N 1
ATOM 909 C CA . GLY A 1 112 ? 8.685 -8.634 -17.522 1.00 51.25 112 GLY A CA 1
ATOM 910 C C . GLY A 1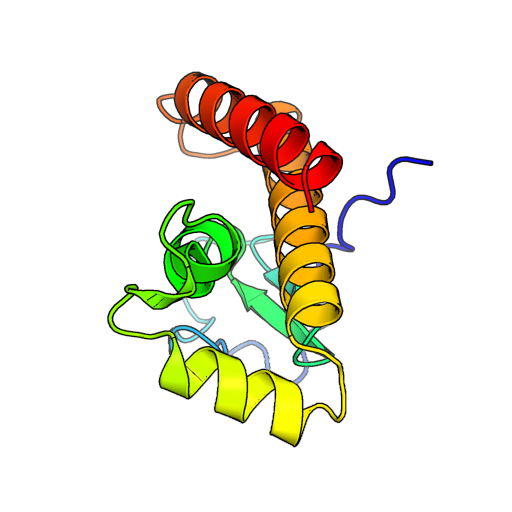 112 ? 7.651 -7.664 -16.928 1.00 51.25 112 GLY A C 1
ATOM 911 O O . GLY A 1 112 ? 6.565 -7.503 -17.473 1.00 51.25 112 GLY A O 1
ATOM 912 N N . ASP A 1 113 ? 8.021 -6.966 -15.856 1.00 62.72 113 ASP A N 1
ATOM 913 C CA . ASP A 1 113 ? 7.113 -6.276 -14.938 1.00 62.72 113 ASP A CA 1
ATOM 914 C C . ASP A 1 113 ? 6.902 -4.795 -15.309 1.00 62.72 113 ASP A C 1
ATOM 916 O O . ASP A 1 113 ? 5.911 -4.187 -14.931 1.00 62.72 113 ASP A O 1
ATOM 920 N N . LYS A 1 114 ? 7.775 -4.166 -16.118 1.00 72.25 114 LYS A N 1
ATOM 921 C CA . LYS A 1 114 ? 7.641 -2.719 -16.411 1.00 72.25 114 LYS A CA 1
ATOM 922 C C . LYS A 1 114 ? 6.367 -2.375 -17.187 1.00 72.25 114 LYS A C 1
ATOM 924 O O . LYS A 1 114 ? 5.760 -1.335 -16.943 1.00 72.25 114 LYS A O 1
ATOM 929 N N . LYS A 1 115 ? 5.935 -3.231 -18.118 1.00 80.50 115 LYS A N 1
ATOM 930 C CA . LYS A 1 115 ? 4.681 -3.009 -18.857 1.00 80.50 115 LYS A CA 1
ATOM 931 C C . LYS A 1 115 ? 3.469 -3.155 -17.933 1.00 80.50 115 LYS A C 1
ATOM 933 O O . LYS A 1 115 ? 2.588 -2.303 -17.965 1.00 80.50 115 LYS A O 1
ATOM 938 N N . GLU A 1 116 ? 3.447 -4.193 -17.103 1.00 79.69 116 GLU A N 1
ATOM 939 C CA . GLU A 1 116 ? 2.367 -4.453 -16.141 1.00 79.69 116 GLU A CA 1
ATOM 940 C C . GLU A 1 116 ? 2.320 -3.373 -15.056 1.00 79.69 116 GLU A C 1
ATOM 942 O O . GLU A 1 116 ? 1.267 -2.790 -14.810 1.00 79.69 116 GLU A O 1
ATOM 947 N N . SER A 1 117 ? 3.478 -2.988 -14.521 1.00 82.62 117 SER A N 1
ATOM 948 C CA . SER A 1 117 ? 3.641 -1.864 -13.600 1.00 82.62 117 SER A CA 1
ATOM 949 C C . SER A 1 117 ? 3.143 -0.543 -14.196 1.00 82.62 117 SER A C 1
ATOM 951 O O . SER A 1 117 ? 2.543 0.266 -13.490 1.00 82.62 117 SER A O 1
ATOM 953 N N . LYS A 1 118 ? 3.349 -0.309 -15.501 1.00 86.06 118 LYS A N 1
ATOM 954 C CA . LYS A 1 118 ? 2.832 0.882 -16.188 1.00 86.06 118 LYS A CA 1
ATOM 955 C C . LYS A 1 118 ? 1.309 0.849 -16.325 1.00 86.06 118 LYS A C 1
ATOM 957 O O . LYS A 1 118 ? 0.670 1.853 -16.026 1.00 86.06 118 LYS A O 1
ATOM 962 N N . VAL A 1 119 ? 0.735 -0.290 -16.716 1.00 88.00 119 VAL A N 1
ATOM 963 C CA . VAL A 1 119 ? -0.727 -0.476 -16.779 1.00 88.00 119 VAL A CA 1
ATOM 964 C C . VAL A 1 119 ? -1.356 -0.264 -15.401 1.00 88.00 119 VAL A C 1
ATOM 966 O O . VAL A 1 119 ? -2.315 0.493 -15.270 1.00 88.00 119 VAL A O 1
ATOM 969 N N . LEU A 1 120 ? -0.773 -0.865 -14.363 1.00 86.50 120 LEU A N 1
ATOM 970 C CA . LEU A 1 120 ? -1.236 -0.715 -12.988 1.00 86.50 120 LEU A CA 1
ATOM 971 C C . LEU A 1 120 ? -1.115 0.735 -12.498 1.00 86.50 120 LEU A C 1
ATOM 973 O O . LEU A 1 120 ? -2.014 1.239 -11.829 1.00 86.50 120 LEU A O 1
ATOM 977 N N . LEU A 1 121 ? -0.031 1.429 -12.854 1.00 88.75 121 LEU A N 1
ATOM 978 C CA . LEU A 1 121 ? 0.155 2.842 -12.531 1.00 88.75 121 LEU A CA 1
ATOM 979 C C . LEU A 1 121 ? -0.927 3.713 -13.178 1.00 88.75 121 LEU A C 1
ATOM 981 O O . LEU A 1 121 ? -1.480 4.582 -12.506 1.00 88.75 121 LEU A O 1
ATOM 985 N N . ASP A 1 122 ? -1.219 3.491 -14.458 1.00 89.62 122 ASP A N 1
ATOM 986 C CA . ASP A 1 122 ? -2.232 4.259 -15.183 1.00 89.62 122 ASP A CA 1
ATOM 987 C C . ASP A 1 122 ? -3.631 4.017 -14.591 1.00 89.62 122 ASP A C 1
ATOM 989 O O . ASP A 1 122 ? -4.377 4.973 -14.377 1.00 89.62 122 ASP A O 1
ATOM 993 N N . TRP A 1 123 ? -3.947 2.775 -14.205 1.00 88.50 123 TRP A N 1
ATOM 994 C CA . TRP A 1 123 ? -5.191 2.457 -13.497 1.00 88.50 123 TRP A CA 1
ATOM 995 C C . TRP A 1 123 ? -5.290 3.166 -12.140 1.00 88.50 123 TRP A C 1
ATOM 997 O O . TRP A 1 123 ? -6.273 3.860 -11.882 1.00 88.50 123 TRP A O 1
ATOM 1007 N N . ILE A 1 124 ? -4.250 3.085 -11.303 1.00 88.75 124 ILE A N 1
ATOM 1008 C CA . ILE A 1 124 ? -4.219 3.760 -9.994 1.00 88.75 124 ILE A CA 1
ATOM 1009 C C . ILE A 1 124 ? -4.376 5.277 -10.145 1.00 88.75 124 ILE A C 1
ATOM 1011 O O . ILE A 1 124 ? -5.022 5.913 -9.310 1.00 88.75 124 ILE A O 1
ATOM 1015 N N . VAL A 1 125 ? -3.784 5.877 -11.18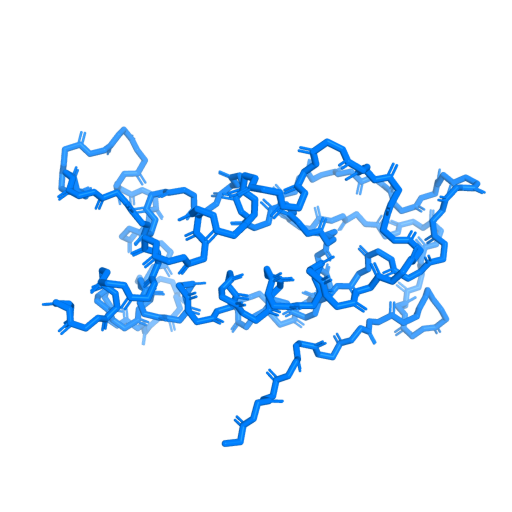3 1.00 88.94 125 VAL A N 1
ATOM 1016 C CA . VAL A 1 125 ? -3.933 7.310 -11.467 1.00 88.94 125 VAL A CA 1
ATOM 1017 C C . VAL A 1 125 ? -5.379 7.656 -11.808 1.00 88.94 125 VAL A C 1
ATOM 1019 O O . VAL A 1 125 ? -5.876 8.644 -11.271 1.00 88.94 125 VAL A O 1
ATOM 1022 N N . ASN A 1 126 ? -6.044 6.859 -12.645 1.00 88.56 126 ASN A N 1
ATOM 1023 C CA . ASN A 1 126 ? -7.443 7.090 -13.004 1.00 88.56 126 ASN A CA 1
ATOM 1024 C C . ASN A 1 126 ? -8.354 6.971 -11.779 1.00 88.56 126 ASN A C 1
ATOM 1026 O O . ASN A 1 126 ? -9.033 7.937 -11.440 1.00 88.56 126 ASN A O 1
ATOM 1030 N N . LEU A 1 127 ? -8.258 5.865 -11.038 1.00 87.50 127 LEU A N 1
ATOM 1031 C CA . LEU A 1 127 ? -9.058 5.640 -9.834 1.00 87.50 127 LEU A CA 1
ATOM 1032 C C . LEU A 1 127 ? -8.837 6.731 -8.773 1.00 87.50 127 LEU A C 1
ATOM 1034 O O . LEU A 1 127 ? -9.775 7.188 -8.127 1.00 87.50 127 LEU A O 1
ATOM 1038 N N . SER A 1 128 ? -7.598 7.206 -8.606 1.00 85.44 128 SER A N 1
ATOM 1039 C CA . SER A 1 128 ? -7.297 8.283 -7.649 1.00 85.44 128 SER A CA 1
ATOM 1040 C C . SER A 1 128 ? -7.955 9.624 -7.999 1.00 85.44 128 SER A C 1
ATOM 1042 O O . SER A 1 128 ? -8.057 10.469 -7.113 1.00 85.44 128 SER A O 1
ATOM 1044 N N . ASN A 1 129 ? -8.343 9.849 -9.260 1.00 84.62 129 ASN A N 1
ATOM 1045 C CA . ASN A 1 129 ? -9.065 11.054 -9.681 1.00 84.62 129 ASN A CA 1
ATOM 1046 C C . ASN A 1 129 ? -10.584 10.931 -9.472 1.00 84.62 129 ASN A C 1
ATOM 1048 O O . ASN A 1 129 ? -11.271 11.950 -9.452 1.00 84.62 129 ASN A O 1
ATOM 1052 N N . GLU A 1 130 ? -11.095 9.706 -9.350 1.00 84.38 130 GLU A N 1
ATOM 1053 C CA . GLU A 1 130 ? -12.520 9.403 -9.174 1.00 84.38 130 GLU A CA 1
ATOM 1054 C C . GLU A 1 130 ? -12.926 9.325 -7.692 1.00 84.38 130 GLU A C 1
ATOM 1056 O O . GLU A 1 130 ? -14.065 9.641 -7.349 1.00 84.38 130 GLU A O 1
ATOM 1061 N N . LEU A 1 131 ? -11.984 8.952 -6.814 1.00 82.12 131 LEU A N 1
ATOM 1062 C CA . LEU A 1 131 ? -12.130 8.933 -5.350 1.00 82.12 131 LEU A CA 1
ATOM 1063 C C . LEU A 1 131 ? -11.975 10.320 -4.720 1.00 82.12 131 LEU A C 1
ATOM 1065 O O . LEU A 1 131 ? -12.627 10.607 -3.689 1.00 82.12 131 LEU A O 1
#

Foldseek 3Di:
DLPQFDFDFCVNAVPLQQDAAPQPRDRNPDPPDGGQWGQQPLPRHTHGQPVLVVRVVLLLDPPNVPDPCNVVLVVSCVVSVHDSVVVSLSSLSNLLSSLVVCLVDPVNPDPVCNVVSVVVNVSSVVVSVVD

Radius of gyration: 15.06 Å; chains: 1; bounding box: 40×31×33 Å

pLDDT: mean 76.86, std 14.11, range [30.91, 93.19]

Sequence (131 aa):
MNAVPERFPPSTIKNFQNYICPISGIKANGKNVPNQWVNCPLVEQPICYGLCLDLQSIARDDEFDDHPYVDDFYKLAKKLNVDVLKLRKTCLNHQKKILIEMLNDEFYPYPGDKKESKVLLDWIVNLSNEL

Organism: NCBI:txid391612

Secondary structure (DSSP, 8-state):
---PPPB--GGGSTTGGG-B-TTT--BS--TT-TT-EEEETTTTEEEETTHHHHHTGGGG-TTGGGSTTHHHHHHHHHHTT--HHHHHHHHHHHHHHHHHHHHH-TT-S-TTHHHHHHHHHHHHHHHHHH-